Protein AF-A0A3B3YZ01-F1 (afdb_monomer)

Secondary structure (DSSP, 8-state):
-HHHHHHHHHHHHHHHHHHHHS-HHHHHHHHHHHHHHHHHHHGGGHHHHHHHTT--HHHHHHHHHHSTT-HHHHHHHHHHHHHHHT--HHHHHHHHHHTT-HHHHHHIIIIIHHHHHHHHHHHHHHHHHHHHHTTS-TTSHHHHHHHHHHHHHHHHT-

Foldseek 3Di:
DVVVVVVVVVVVVVVVVVVVLPDVVVVVVLVLVLQLVLLVLCQPVQVVLCVLLVHDPVVLVVLCVVPVPDSSSSSSVSLVVSCVPPVDVVSSLVSCVVSVVVVSNCCCVPVVVVCVVVVVVVSVVVSVVVVVVVPDDPDCCPVVVVVVVVVVVVVVVD

pLDDT: mean 72.9, std 22.66, range [33.66, 98.5]

Nearest PDB structures (foldseek):
  4o6x-assembly3_A  TM=9.766E-01  e=6.381E-07  Homo sapiens
  4o6x-assembly3_B-2  TM=9.615E-01  e=6.032E-07  Homo sapiens
  2yvi-assembly1_A  TM=9.252E-01  e=2.616E-05  Homo sapiens
  3ezq-assembly1_B  TM=8.843E-01  e=9.587E-04  Homo sapiens
  1ich-assembly1_A  TM=6.777E-01  e=1.276E-02  Homo sapiens

Radius of gyration: 23.28 Å; Cα contacts (8 Å, |Δi|>4): 64; chains: 1; bounding box: 39×57×54 Å

Organism: NCBI:txid48701

Mean predicted aligned error: 14.99 Å

Solvent-accessible surface area (backbone atoms only — not comparable to full-atom values): 8917 Å² total; per-residue (Å²): 118,67,71,61,53,53,52,48,51,52,51,53,52,50,53,54,50,57,63,64,68,56,56,67,65,61,54,51,53,53,50,52,53,54,45,49,58,49,11,66,70,41,26,89,51,36,65,59,49,38,49,68,68,70,50,50,71,68,58,55,51,46,45,43,68,77,30,75,88,35,52,40,56,31,21,34,53,51,51,56,57,41,49,78,74,71,56,48,67,71,56,54,43,56,41,34,52,73,74,66,39,52,73,56,44,49,45,46,65,58,56,54,51,48,49,50,56,53,47,56,52,49,48,55,52,49,53,54,49,52,65,66,60,72,79,75,72,97,75,67,56,72,67,52,46,54,52,50,51,53,53,51,54,59,64,72,76,109

InterPro domains:
  IPR000488 Death domain [PF00531] (32-110)
  IPR000488 Death domain [PS50017] (31-112)
  IPR000488 Death domain [SM00005] (21-112)
  IPR011029 Death-like domain superfamily [G3DSA:1.10.533.10] (20-122)
  IPR011029 Death-like domain superfamily [SSF47986] 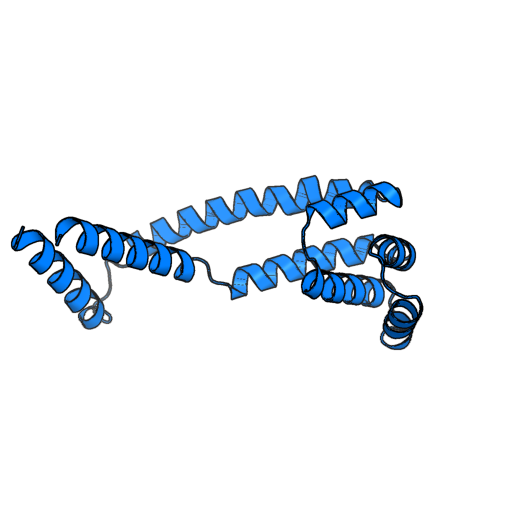(31-138)
  IPR051165 Multifunctional Ankyrin Repeat Domain-Containing Protein [PTHR24123] (21-141)

Structure (mmCIF, N/CA/C/O backbone):
data_AF-A0A3B3YZ01-F1
#
_entry.id   AF-A0A3B3YZ01-F1
#
loop_
_atom_site.group_PDB
_atom_site.id
_atom_site.type_symbol
_atom_site.label_atom_id
_atom_site.label_alt_id
_atom_site.label_comp_id
_atom_site.label_asym_id
_atom_site.label_entity_id
_atom_site.label_seq_id
_atom_site.pdbx_PDB_ins_code
_atom_site.Cartn_x
_atom_site.Cartn_y
_atom_site.Cartn_z
_atom_site.occupancy
_atom_site.B_iso_or_equiv
_atom_site.auth_seq_id
_atom_site.auth_comp_id
_atom_site.auth_asym_id
_atom_site.auth_atom_id
_atom_site.pdbx_PDB_model_num
ATOM 1 N N . MET A 1 1 ? 21.483 46.353 -11.596 1.00 53.09 1 MET A N 1
ATOM 2 C CA . MET A 1 1 ? 20.141 46.020 -11.062 1.00 53.09 1 MET A CA 1
ATOM 3 C C . MET A 1 1 ? 19.250 45.364 -12.120 1.00 53.09 1 MET A C 1
ATOM 5 O O . MET A 1 1 ? 18.687 44.322 -11.834 1.00 53.09 1 MET A O 1
ATOM 9 N N . PHE A 1 2 ? 19.203 45.878 -13.356 1.00 45.94 2 PHE A N 1
ATOM 10 C CA . PHE A 1 2 ? 18.353 45.354 -14.441 1.00 45.94 2 PHE A CA 1
ATOM 11 C C . PHE A 1 2 ? 18.693 43.939 -14.955 1.00 45.94 2 PHE A C 1
ATOM 13 O O . PHE A 1 2 ? 17.784 43.161 -15.214 1.00 45.94 2 PHE A O 1
ATOM 20 N N . VAL A 1 3 ? 19.975 43.556 -15.019 1.00 49.09 3 VAL A N 1
ATOM 21 C CA . VAL A 1 3 ? 20.395 42.222 -15.512 1.00 49.09 3 VAL A CA 1
ATOM 22 C C . VAL A 1 3 ? 19.901 41.080 -14.609 1.00 49.09 3 VAL A C 1
ATOM 24 O O . VAL A 1 3 ? 19.536 40.019 -15.097 1.00 49.09 3 VAL A O 1
ATOM 27 N N . ASN A 1 4 ? 19.815 41.315 -13.295 1.00 47.88 4 ASN A N 1
ATOM 28 C CA . ASN A 1 4 ? 19.277 40.332 -12.348 1.00 47.88 4 ASN A CA 1
ATOM 29 C C . ASN A 1 4 ? 17.760 40.150 -12.510 1.00 47.88 4 ASN A C 1
ATOM 31 O O . ASN A 1 4 ? 17.267 39.037 -12.403 1.00 47.88 4 ASN A O 1
ATOM 35 N N . VAL A 1 5 ? 17.020 41.219 -12.818 1.00 51.38 5 VAL A N 1
ATOM 36 C CA . VAL A 1 5 ? 15.560 41.155 -13.002 1.00 51.38 5 VAL A CA 1
ATOM 37 C C . VAL A 1 5 ? 15.199 40.417 -14.292 1.00 51.38 5 VAL A C 1
ATOM 39 O O . VAL A 1 5 ? 14.284 39.606 -14.284 1.00 51.38 5 VAL A O 1
ATOM 42 N N . ILE A 1 6 ? 15.951 40.624 -15.378 1.00 53.09 6 ILE A N 1
ATOM 43 C CA . ILE A 1 6 ? 15.741 39.899 -16.642 1.00 53.09 6 ILE A CA 1
ATOM 44 C C . ILE A 1 6 ? 16.049 38.406 -16.476 1.00 53.09 6 ILE A C 1
ATOM 46 O O . ILE A 1 6 ? 15.284 37.573 -16.956 1.00 53.09 6 ILE A O 1
ATOM 50 N N . TYR A 1 7 ? 17.120 38.056 -15.757 1.00 54.97 7 TYR A N 1
ATOM 51 C CA . TYR A 1 7 ? 17.463 36.655 -15.490 1.00 54.97 7 TYR A CA 1
ATOM 52 C C . TYR A 1 7 ? 16.410 35.966 -14.611 1.00 54.97 7 TYR A C 1
ATOM 54 O O . TYR A 1 7 ? 16.028 34.835 -14.877 1.00 54.97 7 TYR A O 1
ATOM 62 N N . LEU A 1 8 ? 15.875 36.670 -13.609 1.00 53.06 8 LEU A N 1
ATOM 63 C CA . LEU A 1 8 ? 14.797 36.150 -12.766 1.00 53.06 8 LEU A CA 1
ATOM 64 C C . LEU A 1 8 ? 13.496 35.970 -13.554 1.00 53.06 8 LEU A C 1
ATOM 66 O O . LEU A 1 8 ? 12.891 34.913 -13.473 1.00 53.06 8 LEU A O 1
ATOM 70 N N . VAL A 1 9 ? 13.096 36.950 -14.369 1.00 54.25 9 VAL A N 1
ATOM 71 C CA . VAL A 1 9 ? 11.868 36.866 -15.179 1.00 54.25 9 VAL A CA 1
ATOM 72 C C . VAL A 1 9 ? 11.968 35.770 -16.244 1.00 54.25 9 VAL A C 1
ATOM 74 O O . VAL A 1 9 ? 11.011 35.028 -16.439 1.00 54.25 9 VAL A O 1
ATOM 77 N N . THR A 1 10 ? 13.117 35.619 -16.906 1.00 56.31 10 THR A N 1
ATOM 78 C CA . THR A 1 10 ? 13.331 34.537 -17.886 1.00 56.31 10 THR A CA 1
ATOM 79 C C . THR A 1 10 ? 13.350 33.158 -17.228 1.00 56.31 10 THR A C 1
ATOM 81 O O . THR A 1 10 ? 12.736 32.239 -17.762 1.00 56.31 10 THR A O 1
ATOM 84 N N . LEU A 1 11 ? 13.958 33.023 -16.044 1.00 54.31 11 LEU A N 1
ATOM 85 C CA . LEU A 1 11 ? 13.939 31.782 -15.267 1.00 54.31 11 LEU A CA 1
ATOM 86 C C . LEU A 1 11 ? 12.515 31.425 -14.805 1.00 54.31 11 LEU A C 1
ATOM 88 O O . LEU A 1 11 ? 12.087 30.293 -14.984 1.00 54.31 11 LEU A O 1
ATOM 92 N N . THR A 1 12 ? 11.742 32.394 -14.301 1.00 49.50 12 THR A N 1
ATOM 93 C CA . THR A 1 12 ? 10.349 32.177 -13.868 1.00 49.50 12 THR A CA 1
ATOM 94 C C . THR A 1 12 ? 9.424 31.814 -15.030 1.00 49.50 12 THR A C 1
ATOM 96 O O . THR A 1 12 ? 8.553 30.965 -14.875 1.00 49.50 12 THR A O 1
ATOM 99 N N . VAL A 1 13 ? 9.605 32.422 -16.207 1.00 54.38 13 VAL A N 1
ATOM 100 C CA . VAL A 1 13 ? 8.812 32.078 -17.398 1.00 54.38 13 VAL A CA 1
ATOM 101 C C . VAL A 1 13 ? 9.201 30.703 -17.939 1.00 54.38 13 VAL A C 1
ATOM 103 O O . VAL A 1 13 ? 8.314 29.960 -18.340 1.00 54.38 13 VAL A O 1
ATOM 106 N N . HIS A 1 14 ? 10.484 30.333 -17.911 1.00 53.16 14 HIS A N 1
ATOM 107 C CA . HIS A 1 14 ? 10.934 28.998 -18.310 1.00 53.16 14 HIS A CA 1
ATOM 108 C C . HIS A 1 14 ? 10.392 27.912 -17.370 1.00 53.16 14 HIS A C 1
ATOM 110 O O . HIS A 1 14 ? 9.839 26.930 -17.848 1.00 53.16 14 HIS A O 1
ATOM 116 N N . GLU A 1 15 ? 10.447 28.120 -16.052 1.00 47.75 15 GLU A N 1
ATOM 117 C CA . GLU A 1 15 ? 9.864 27.185 -15.078 1.00 47.75 15 GLU A CA 1
ATOM 118 C C . GLU A 1 15 ? 8.334 27.090 -15.196 1.00 47.75 15 GLU A C 1
ATOM 120 O O . GLU A 1 15 ? 7.784 25.993 -15.146 1.00 47.75 15 GLU A O 1
ATOM 125 N N . CYS A 1 16 ? 7.635 28.208 -15.438 1.00 49.75 16 CYS A N 1
ATOM 126 C CA . CYS A 1 16 ? 6.196 28.189 -15.732 1.00 49.75 16 CYS A CA 1
ATOM 127 C C . CYS A 1 16 ? 5.868 27.439 -17.032 1.00 49.75 16 CYS A C 1
ATOM 129 O O . CYS A 1 16 ? 4.840 26.772 -17.094 1.00 49.75 16 CYS A O 1
ATOM 131 N N . LEU A 1 17 ? 6.713 27.554 -18.064 1.00 50.25 17 LEU A N 1
ATOM 132 C CA . LEU A 1 17 ? 6.528 26.857 -19.340 1.00 50.25 17 LEU A CA 1
ATOM 133 C C . LEU A 1 17 ? 6.748 25.346 -19.180 1.00 50.25 17 LEU A C 1
ATOM 135 O O . LEU A 1 17 ? 5.984 24.561 -19.726 1.00 50.25 17 LEU A O 1
ATOM 139 N N . VAL A 1 18 ? 7.749 24.950 -18.389 1.00 50.62 18 VAL A N 1
ATOM 140 C CA . VAL A 1 18 ? 8.040 23.545 -18.060 1.00 50.62 18 VAL A CA 1
ATOM 141 C C . VAL A 1 18 ? 6.923 22.928 -17.208 1.00 50.62 18 VAL A C 1
ATOM 143 O O . VAL A 1 18 ? 6.536 21.793 -17.460 1.00 50.62 18 VAL A O 1
ATOM 146 N N . MET A 1 19 ? 6.336 23.672 -16.261 1.00 43.78 19 MET A N 1
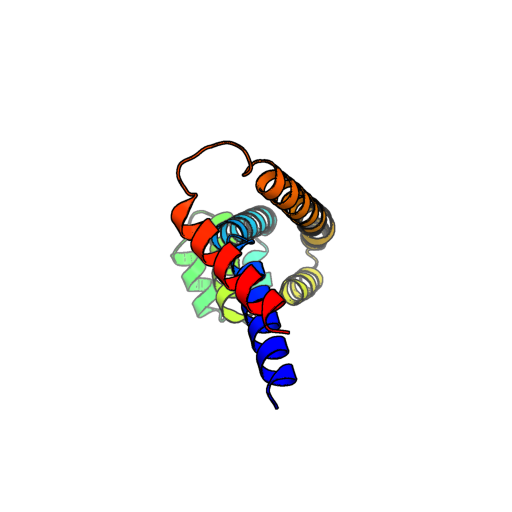ATOM 147 C CA . MET A 1 19 ? 5.190 23.187 -15.473 1.00 43.78 19 MET A CA 1
ATOM 148 C C . MET A 1 19 ? 3.900 22.997 -16.282 1.00 43.78 19 MET A C 1
ATOM 150 O O . MET A 1 19 ? 3.044 22.231 -15.858 1.00 43.78 19 MET A O 1
ATOM 154 N N . PHE A 1 20 ? 3.726 23.707 -17.400 1.00 45.25 20 PHE A N 1
ATOM 155 C CA . PHE A 1 20 ? 2.520 23.603 -18.234 1.00 45.25 20 PHE A CA 1
ATOM 156 C C . PHE A 1 20 ? 2.666 22.591 -19.383 1.00 45.25 20 PHE A C 1
ATOM 158 O O . PHE A 1 20 ? 1.674 22.277 -20.033 1.00 45.25 20 PHE A O 1
ATOM 165 N N . ALA A 1 21 ? 3.889 22.124 -19.658 1.00 49.97 21 ALA A N 1
ATOM 166 C CA . ALA A 1 21 ? 4.184 21.177 -20.733 1.00 49.97 21 ALA A CA 1
ATOM 167 C C . ALA A 1 21 ? 3.864 19.722 -20.340 1.00 49.97 21 ALA A C 1
ATOM 169 O O . ALA A 1 21 ? 3.377 18.960 -21.167 1.00 49.97 21 ALA A O 1
ATOM 170 N N . VAL A 1 22 ? 4.020 19.361 -19.062 1.00 46.44 22 VAL A N 1
ATOM 171 C CA . VAL A 1 22 ? 3.515 18.090 -18.520 1.00 46.44 22 VAL A CA 1
ATOM 172 C C . VAL A 1 22 ? 2.060 18.289 -18.114 1.00 46.44 22 VAL A C 1
ATOM 174 O O . VAL A 1 22 ? 1.799 19.003 -17.149 1.00 46.44 22 VAL A O 1
ATOM 177 N N . ASP A 1 23 ? 1.114 17.679 -18.833 1.00 54.50 23 ASP A N 1
A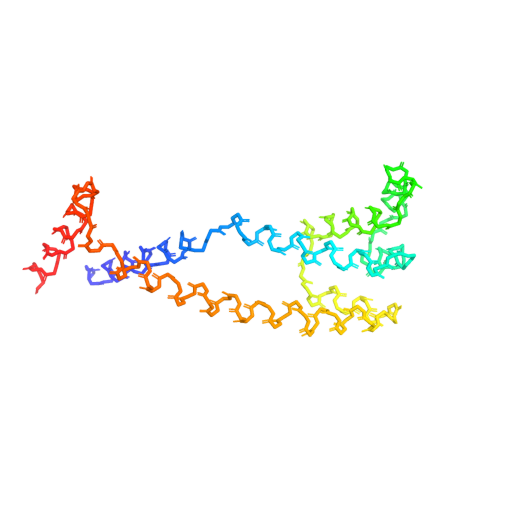TOM 178 C CA . ASP A 1 23 ? -0.299 17.737 -18.451 1.00 54.50 23 ASP A CA 1
ATOM 179 C C . ASP A 1 23 ? -0.484 17.030 -17.087 1.00 54.50 23 ASP A C 1
ATOM 181 O O . ASP A 1 23 ? -0.290 15.812 -16.983 1.00 54.50 23 ASP A O 1
ATOM 185 N N . PRO A 1 24 ? -0.829 17.757 -16.006 1.00 57.09 24 PRO A N 1
ATOM 186 C CA . PRO A 1 24 ? -1.002 17.163 -14.683 1.00 57.09 24 PRO A CA 1
ATOM 187 C C . PRO A 1 24 ? -2.156 16.150 -14.640 1.00 57.09 24 PRO A C 1
ATOM 189 O O . PRO A 1 24 ? -2.204 15.316 -13.733 1.00 57.09 24 PRO A O 1
ATOM 192 N N . GLN A 1 25 ? -3.076 16.198 -15.609 1.00 56.88 25 GLN A N 1
ATOM 193 C CA . GLN A 1 25 ? -4.153 15.228 -15.738 1.00 56.88 25 GLN A CA 1
ATOM 194 C C . GLN A 1 25 ? -3.621 13.858 -16.183 1.00 56.88 25 GLN A C 1
ATOM 196 O O . GLN A 1 25 ? -3.984 12.844 -15.585 1.00 56.88 25 GLN A O 1
ATOM 201 N N . ASP A 1 26 ? -2.673 13.826 -17.121 1.00 67.81 26 ASP A N 1
ATOM 202 C CA . ASP A 1 26 ? -2.042 12.581 -17.570 1.00 67.81 26 ASP A CA 1
ATOM 203 C C . ASP A 1 26 ? -1.212 11.928 -16.451 1.00 67.81 26 ASP A C 1
ATOM 205 O O . ASP A 1 26 ? -1.159 10.703 -16.327 1.00 67.81 26 ASP A O 1
ATOM 209 N N . GLU A 1 27 ? -0.562 12.720 -15.592 1.00 68.31 27 GLU A N 1
ATOM 210 C CA . GLU A 1 27 ? 0.185 12.183 -14.449 1.00 68.31 27 GLU A CA 1
ATOM 211 C C . GLU A 1 27 ? -0.735 11.575 -13.379 1.00 68.31 27 GLU A C 1
ATOM 213 O O . GLU A 1 27 ? -0.427 10.515 -12.823 1.00 68.31 27 GLU A O 1
ATOM 218 N N . ALA A 1 28 ? -1.876 12.212 -13.106 1.00 70.19 28 ALA A N 1
ATOM 219 C CA . ALA A 1 28 ? -2.871 11.690 -12.176 1.00 70.19 28 ALA A CA 1
ATOM 220 C C . ALA A 1 28 ? -3.472 10.366 -12.674 1.00 70.19 28 ALA A C 1
ATOM 222 O O . ALA A 1 28 ? -3.516 9.400 -11.911 1.00 70.19 28 ALA A O 1
ATOM 223 N N . GLU A 1 29 ? -3.843 10.289 -13.955 1.00 73.62 29 GLU A N 1
ATOM 224 C CA . GLU A 1 29 ? -4.390 9.073 -14.570 1.00 73.62 29 GLU A CA 1
ATOM 225 C C . GLU A 1 29 ? -3.375 7.919 -14.558 1.00 73.62 29 GLU A C 1
ATOM 227 O O . GLU A 1 29 ? -3.710 6.794 -14.178 1.00 73.62 29 GLU A O 1
ATOM 232 N N . ARG A 1 30 ? -2.101 8.185 -14.883 1.00 76.12 30 ARG A N 1
ATOM 233 C CA . ARG A 1 30 ? -1.032 7.177 -14.774 1.00 76.12 30 ARG A CA 1
ATOM 234 C C . ARG A 1 30 ? -0.846 6.685 -13.342 1.00 76.12 30 ARG A C 1
ATOM 236 O O . ARG A 1 30 ? -0.689 5.485 -13.112 1.00 76.12 30 ARG A O 1
ATOM 243 N N . ASN A 1 31 ? -0.854 7.592 -12.368 1.00 80.44 31 ASN A N 1
ATOM 244 C CA . ASN A 1 31 ? -0.722 7.222 -10.961 1.00 80.44 31 ASN A CA 1
ATOM 245 C C . ASN A 1 31 ? -1.917 6.379 -10.488 1.00 80.44 31 ASN A C 1
ATOM 247 O O . ASN A 1 31 ? -1.715 5.374 -9.807 1.00 80.44 31 ASN A O 1
ATOM 251 N N . GLU A 1 32 ? -3.142 6.719 -10.887 1.00 85.31 32 GLU A N 1
ATOM 252 C CA . GLU A 1 32 ? -4.343 5.939 -10.571 1.00 85.31 32 GLU A CA 1
ATOM 253 C C . GLU A 1 32 ? -4.277 4.522 -11.163 1.00 85.31 32 GLU A C 1
ATOM 255 O O . GLU A 1 32 ? -4.524 3.538 -10.459 1.00 85.31 32 GLU A O 1
ATOM 260 N N . GLN A 1 33 ? -3.834 4.392 -12.418 1.00 84.81 33 GLN A N 1
ATOM 261 C CA . GLN A 1 33 ? -3.603 3.091 -13.055 1.00 84.81 33 GLN A CA 1
ATOM 262 C C . GLN A 1 33 ? -2.561 2.259 -12.294 1.00 84.81 33 GLN A C 1
ATOM 264 O O . GLN A 1 33 ? -2.765 1.067 -12.053 1.00 84.81 33 GLN A O 1
ATOM 269 N N . GLN A 1 34 ? -1.458 2.876 -11.860 1.00 88.88 34 GLN A N 1
ATOM 270 C CA . GLN A 1 34 ? -0.435 2.203 -11.055 1.00 88.88 34 GLN A CA 1
ATOM 271 C C . GLN A 1 34 ? -1.008 1.680 -9.727 1.00 88.88 34 GLN A C 1
ATOM 273 O O . GLN A 1 34 ? -0.724 0.542 -9.342 1.00 88.88 34 GLN A O 1
ATOM 278 N N . LEU A 1 35 ? -1.845 2.467 -9.044 1.00 90.62 35 LEU A N 1
ATOM 279 C CA . LEU A 1 35 ? -2.495 2.059 -7.794 1.00 90.62 35 LEU A CA 1
ATOM 280 C C . LEU A 1 35 ? -3.513 0.938 -8.011 1.00 90.62 35 LEU A C 1
ATOM 282 O O . LEU A 1 35 ? -3.591 0.038 -7.177 1.00 90.62 35 LEU A O 1
ATOM 286 N N . ALA A 1 36 ? -4.251 0.946 -9.123 1.00 91.56 36 ALA A N 1
ATOM 287 C CA . ALA A 1 36 ? -5.158 -0.141 -9.487 1.00 91.56 36 ALA A CA 1
ATOM 288 C C . ALA A 1 36 ? -4.404 -1.469 -9.643 1.00 91.56 36 ALA A C 1
ATOM 290 O O . ALA A 1 36 ? -4.768 -2.464 -9.021 1.00 91.56 36 ALA A O 1
ATOM 291 N N . ILE A 1 37 ? -3.275 -1.469 -10.360 1.00 93.50 37 ILE A N 1
ATOM 292 C CA . ILE A 1 37 ? -2.456 -2.679 -10.529 1.00 93.50 37 ILE A CA 1
ATOM 293 C C . ILE A 1 37 ? -1.933 -3.182 -9.171 1.00 93.50 37 ILE A C 1
ATOM 295 O O . ILE A 1 37 ? -1.928 -4.389 -8.918 1.00 93.50 37 ILE A O 1
ATOM 299 N N . ILE A 1 38 ? -1.500 -2.284 -8.278 1.00 95.00 38 ILE A N 1
ATOM 300 C CA . ILE A 1 38 ? -1.067 -2.665 -6.923 1.00 95.00 38 ILE A CA 1
ATOM 301 C C . ILE A 1 38 ? -2.246 -3.236 -6.120 1.00 95.00 38 ILE A C 1
ATOM 303 O O . ILE A 1 38 ? -2.077 -4.261 -5.460 1.00 95.00 38 ILE A O 1
ATOM 307 N N . ALA A 1 39 ? -3.427 -2.616 -6.188 1.00 96.44 39 ALA A N 1
ATOM 308 C CA . ALA A 1 39 ? -4.631 -3.059 -5.487 1.00 96.44 39 ALA A CA 1
ATOM 309 C C . ALA A 1 39 ? -5.041 -4.487 -5.879 1.00 96.44 39 ALA A C 1
ATOM 311 O O . ALA A 1 39 ? -5.345 -5.295 -4.998 1.00 96.44 39 ALA A O 1
ATOM 312 N N . ASP A 1 40 ? -4.958 -4.820 -7.170 1.00 96.31 40 ASP A N 1
ATOM 313 C CA . ASP A 1 40 ? -5.248 -6.159 -7.703 1.00 96.31 40 ASP A CA 1
ATOM 314 C C . ASP A 1 40 ? -4.358 -7.234 -7.079 1.00 96.31 40 ASP A C 1
ATOM 316 O O . ASP A 1 40 ? -4.807 -8.345 -6.793 1.00 96.31 40 ASP A O 1
ATOM 320 N N . HIS A 1 41 ? -3.087 -6.901 -6.844 1.00 96.81 41 HIS A N 1
ATOM 321 C CA . HIS A 1 41 ? -2.138 -7.824 -6.233 1.00 96.81 41 HIS A CA 1
ATOM 322 C C . HIS A 1 41 ? -2.250 -7.817 -4.706 1.00 96.81 41 HIS A C 1
ATOM 324 O O . HIS A 1 41 ? -1.980 -8.836 -4.070 1.00 96.81 41 HIS A O 1
ATOM 330 N N . LEU A 1 42 ? -2.646 -6.701 -4.089 1.00 97.62 42 LEU A N 1
ATOM 331 C CA . LEU A 1 42 ? -2.688 -6.556 -2.636 1.00 97.62 42 LEU A CA 1
ATOM 332 C C . LEU A 1 42 ? -3.694 -7.514 -1.994 1.00 97.62 42 LEU A C 1
ATOM 334 O O . LEU A 1 42 ? -3.310 -8.267 -1.093 1.00 97.62 42 LEU A O 1
ATOM 338 N N . GLY A 1 43 ? -4.933 -7.542 -2.491 1.00 95.69 43 GLY A N 1
ATOM 339 C CA . GLY A 1 43 ? -5.956 -8.497 -2.064 1.00 95.69 43 GLY A CA 1
ATOM 340 C C . GLY A 1 43 ? -6.067 -8.604 -0.538 1.00 95.69 43 GLY A C 1
ATOM 341 O O . GLY A 1 43 ? -6.086 -7.604 0.167 1.00 95.69 43 GLY A O 1
ATOM 342 N N . PHE A 1 44 ? -6.096 -9.823 0.005 1.00 96.25 44 PHE A N 1
ATOM 343 C CA . PHE A 1 44 ? -6.272 -10.085 1.444 1.00 96.25 44 PHE A CA 1
ATOM 344 C C . PHE A 1 44 ? -5.240 -9.403 2.367 1.00 96.25 44 PHE A C 1
ATOM 346 O O . PHE A 1 44 ? -5.540 -9.175 3.539 1.00 96.25 44 PHE A O 1
ATOM 353 N N . SER A 1 45 ? -4.061 -9.026 1.860 1.00 98.25 45 SER A N 1
ATOM 354 C CA . SER A 1 45 ? -3.037 -8.320 2.644 1.00 98.25 45 SER A CA 1
ATOM 355 C C . SER A 1 45 ? -3.372 -6.850 2.921 1.00 98.25 45 SER A C 1
ATOM 357 O O . SER A 1 45 ? -2.642 -6.203 3.670 1.00 98.25 45 SER A O 1
ATOM 359 N N . TRP A 1 46 ? -4.454 -6.299 2.358 1.00 98.50 46 TRP A N 1
ATOM 360 C CA . TRP A 1 46 ? -4.772 -4.873 2.492 1.00 98.50 46 TRP A CA 1
ATOM 361 C C . TRP A 1 46 ? -4.931 -4.418 3.947 1.00 98.50 46 TRP A C 1
ATOM 363 O O . TRP A 1 46 ? -4.474 -3.336 4.300 1.00 98.50 46 TRP A O 1
ATOM 373 N N . THR A 1 47 ? -5.513 -5.244 4.823 1.00 98.38 47 THR A N 1
ATOM 374 C CA . THR A 1 47 ? -5.673 -4.874 6.243 1.00 98.38 47 THR A CA 1
ATOM 375 C C . THR A 1 47 ? -4.350 -4.859 7.004 1.00 98.38 47 THR A C 1
ATOM 377 O O . THR A 1 47 ? -4.164 -4.030 7.890 1.00 98.38 47 THR A O 1
ATOM 380 N N . GLU A 1 48 ? -3.421 -5.756 6.668 1.00 98.50 48 GLU A N 1
ATOM 381 C CA . GLU A 1 48 ? -2.078 -5.766 7.254 1.00 98.50 48 GLU A CA 1
ATOM 382 C C . GLU A 1 48 ? -1.282 -4.551 6.786 1.00 98.50 48 GLU A C 1
ATOM 384 O O . GLU A 1 48 ? -0.666 -3.874 7.608 1.00 98.50 48 GLU A O 1
ATOM 389 N N . LEU A 1 49 ? -1.376 -4.212 5.495 1.00 98.38 49 LEU A N 1
ATOM 390 C CA . LEU A 1 49 ? -0.770 -2.995 4.968 1.00 98.38 49 LEU A CA 1
ATOM 391 C C . LEU A 1 49 ? -1.354 -1.742 5.632 1.00 98.38 49 LEU A C 1
ATOM 393 O O . LEU A 1 49 ? -0.596 -0.861 6.018 1.00 98.38 49 LEU A O 1
ATOM 397 N N . ALA A 1 50 ? -2.677 -1.668 5.802 1.00 97.94 50 ALA A N 1
ATOM 398 C CA . ALA A 1 50 ? -3.338 -0.531 6.438 1.00 97.94 50 ALA A CA 1
ATOM 399 C C . ALA A 1 50 ? -2.819 -0.286 7.862 1.00 97.94 50 ALA A C 1
ATOM 401 O O . ALA A 1 50 ? -2.524 0.852 8.218 1.00 97.94 50 ALA A O 1
ATOM 402 N N . ARG A 1 51 ? -2.646 -1.351 8.657 1.00 98.12 51 ARG A N 1
ATOM 403 C CA . ARG A 1 51 ? -2.068 -1.251 10.007 1.00 98.12 51 ARG A CA 1
ATOM 404 C C . ARG A 1 51 ? -0.615 -0.799 9.982 1.00 98.12 51 ARG A C 1
ATOM 406 O O . ARG A 1 51 ? -0.221 0.009 10.810 1.00 98.12 51 ARG A O 1
ATOM 413 N N . GLU A 1 52 ? 0.175 -1.297 9.034 1.00 97.38 52 GLU A N 1
ATOM 414 C CA . GLU A 1 52 ? 1.577 -0.897 8.877 1.00 97.38 52 GLU A CA 1
ATOM 415 C C . GLU A 1 52 ? 1.730 0.551 8.358 1.00 97.38 52 GLU A C 1
ATOM 417 O O . GLU A 1 52 ? 2.780 1.172 8.542 1.00 97.38 52 GLU A O 1
ATOM 422 N N . LEU A 1 53 ? 0.678 1.090 7.732 1.00 96.00 53 LEU A N 1
ATOM 423 C CA . LEU A 1 53 ? 0.498 2.500 7.365 1.00 96.00 53 LEU A CA 1
ATOM 424 C C . LEU A 1 53 ? -0.203 3.323 8.462 1.00 96.00 53 LEU A C 1
ATOM 426 O O . LEU A 1 53 ? -0.641 4.439 8.197 1.00 96.00 53 LEU A O 1
ATOM 430 N N . ASP A 1 54 ? -0.333 2.775 9.672 1.00 95.88 54 ASP A N 1
ATOM 431 C CA . ASP A 1 54 ? -0.885 3.450 10.850 1.00 95.88 54 ASP A CA 1
ATOM 432 C C . ASP A 1 54 ? -2.366 3.892 10.710 1.00 95.88 54 ASP A C 1
ATOM 434 O O . ASP A 1 54 ? -2.840 4.780 11.423 1.00 95.88 54 ASP A O 1
ATOM 438 N N . PHE A 1 55 ? -3.149 3.244 9.834 1.00 96.44 55 PHE A N 1
ATOM 439 C CA . PHE A 1 55 ? -4.603 3.440 9.783 1.00 96.44 55 PHE A CA 1
ATOM 440 C C . PHE A 1 55 ? -5.279 2.844 11.025 1.00 96.44 55 PHE A C 1
ATOM 442 O O . PHE A 1 55 ? -4.997 1.714 11.431 1.00 96.44 55 PHE A O 1
ATOM 449 N N . SER A 1 56 ? -6.240 3.574 11.600 1.00 97.94 56 SER A N 1
ATOM 450 C CA . SER A 1 56 ? -7.032 3.077 12.729 1.00 97.94 56 SER A CA 1
ATOM 451 C C . SER A 1 56 ? -7.957 1.925 12.320 1.00 97.94 56 SER A C 1
ATOM 453 O O . SER A 1 56 ? -8.451 1.867 11.190 1.00 97.94 56 SER A O 1
ATOM 455 N N . GLU A 1 57 ? -8.275 1.036 13.266 1.00 98.31 57 GLU A N 1
ATOM 456 C CA . GLU A 1 57 ? -9.249 -0.047 13.046 1.00 98.31 57 GLU A CA 1
ATOM 457 C C . GLU A 1 57 ? -10.630 0.489 12.639 1.00 98.31 57 GLU A C 1
ATOM 459 O O . GLU A 1 57 ? -11.328 -0.129 11.840 1.00 98.31 57 GLU A O 1
ATOM 464 N N . GLU A 1 58 ? -11.016 1.673 13.123 1.00 98.31 5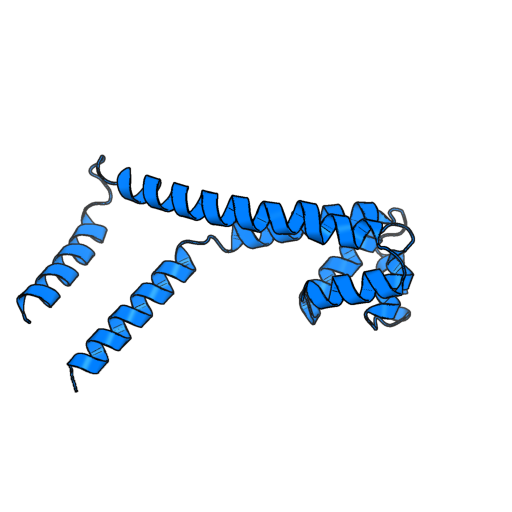8 GLU A N 1
ATOM 465 C CA . GLU A 1 58 ? -12.241 2.355 12.692 1.00 98.31 58 GLU A CA 1
ATOM 466 C C . GLU A 1 58 ? -12.214 2.668 11.192 1.00 98.31 58 GLU A C 1
ATOM 468 O O . GLU A 1 58 ? -13.177 2.373 10.483 1.00 98.31 58 GLU A O 1
ATOM 473 N N . LYS A 1 59 ? -11.095 3.199 10.679 1.00 97.56 59 LYS A N 1
ATOM 474 C CA . LYS A 1 59 ? -10.953 3.522 9.255 1.00 97.56 59 LYS A CA 1
ATOM 475 C C . LYS A 1 59 ? -10.876 2.263 8.392 1.00 97.56 59 LYS A C 1
ATOM 477 O O . LYS A 1 59 ? -11.487 2.220 7.326 1.00 97.56 59 LYS A O 1
ATOM 482 N N . ILE A 1 60 ? -10.200 1.221 8.874 1.00 98.31 60 ILE A N 1
ATOM 483 C CA . ILE A 1 60 ? -10.166 -0.101 8.231 1.00 98.31 60 ILE A CA 1
ATOM 484 C C . ILE A 1 60 ? -11.586 -0.687 8.143 1.00 98.31 60 ILE A C 1
ATOM 486 O O . ILE A 1 60 ? -11.997 -1.182 7.093 1.00 98.31 60 ILE A O 1
ATOM 490 N N . ASN A 1 61 ? -12.368 -0.615 9.221 1.00 98.38 61 ASN A N 1
ATOM 491 C CA . ASN A 1 61 ? -13.746 -1.108 9.233 1.00 98.38 61 ASN A CA 1
ATOM 492 C C . ASN A 1 61 ? -14.671 -0.285 8.323 1.00 98.38 61 ASN A C 1
ATOM 494 O O . ASN A 1 61 ? -15.553 -0.866 7.686 1.00 98.38 61 ASN A O 1
ATOM 498 N N . LEU A 1 62 ? -14.453 1.031 8.216 1.00 98.19 62 LEU A N 1
ATOM 499 C CA . LEU A 1 62 ? -15.182 1.888 7.280 1.00 98.19 62 LEU A CA 1
ATOM 500 C C . LEU A 1 62 ? -14.966 1.430 5.832 1.00 98.19 62 LEU A C 1
ATOM 502 O O . LEU A 1 62 ? -15.939 1.104 5.161 1.00 98.19 62 LEU A O 1
ATOM 506 N N . ILE A 1 63 ? -13.707 1.289 5.397 1.00 98.06 63 ILE A N 1
ATOM 507 C CA . ILE A 1 63 ? -13.361 0.831 4.036 1.00 98.06 63 ILE A CA 1
ATOM 508 C C . ILE A 1 63 ? -14.026 -0.514 3.719 1.00 98.06 63 ILE A C 1
ATOM 510 O O . ILE A 1 63 ? -14.581 -0.703 2.636 1.00 98.06 63 ILE A O 1
ATOM 514 N N . ARG A 1 64 ? -14.003 -1.449 4.678 1.00 98.31 64 ARG A N 1
ATOM 515 C CA . ARG A 1 64 ? -14.622 -2.774 4.532 1.00 98.31 64 ARG A CA 1
ATOM 516 C C . ARG A 1 64 ? -16.136 -2.693 4.359 1.00 98.31 64 ARG A C 1
ATOM 518 O O . ARG A 1 64 ? -16.700 -3.442 3.570 1.00 98.31 64 ARG A O 1
ATOM 525 N N . THR A 1 65 ? -16.784 -1.814 5.117 1.00 98.06 65 THR A N 1
ATOM 526 C CA . THR A 1 65 ? -18.243 -1.657 5.096 1.00 98.06 65 THR A CA 1
ATOM 527 C C . THR A 1 65 ? -18.708 -0.941 3.831 1.00 98.06 65 THR A C 1
ATOM 529 O O . THR A 1 65 ? -19.752 -1.291 3.290 1.00 98.06 65 THR A O 1
ATOM 532 N N . GLU A 1 66 ? -17.923 0.018 3.335 1.00 97.56 66 GLU A N 1
ATOM 533 C CA . GLU A 1 66 ? -18.185 0.723 2.075 1.00 97.56 66 GLU A CA 1
ATOM 534 C C . GLU A 1 66 ? -17.975 -0.178 0.848 1.00 97.56 66 GLU A C 1
ATOM 536 O O . GLU A 1 66 ? -18.674 -0.024 -0.150 1.00 97.56 66 GLU A O 1
ATOM 541 N N . ASN A 1 67 ? -17.076 -1.165 0.938 1.00 96.12 67 ASN A N 1
ATOM 542 C CA . ASN A 1 67 ? -16.706 -2.044 -0.175 1.00 96.12 67 ASN A CA 1
ATOM 543 C C . ASN A 1 67 ? -16.858 -3.538 0.187 1.00 96.12 67 ASN A C 1
ATOM 545 O O . ASN A 1 67 ? -15.883 -4.289 0.143 1.00 96.12 67 ASN A O 1
ATOM 549 N N . PRO A 1 68 ? -18.052 -4.029 0.564 1.00 96.25 68 PRO A N 1
ATOM 550 C CA . PRO A 1 68 ? -18.204 -5.327 1.235 1.00 96.25 68 PRO A CA 1
ATOM 551 C C . PRO A 1 68 ? -17.905 -6.545 0.350 1.00 96.25 68 PRO A C 1
ATOM 553 O O . PRO A 1 68 ? -17.581 -7.612 0.869 1.00 96.25 68 PRO A O 1
ATOM 556 N N . ASN A 1 69 ? -18.005 -6.401 -0.973 1.00 95.75 69 ASN A N 1
ATOM 557 C CA . ASN A 1 69 ? -17.977 -7.526 -1.912 1.00 95.75 69 ASN A CA 1
ATOM 558 C C . ASN A 1 69 ? -16.653 -7.676 -2.674 1.00 95.75 69 ASN A C 1
ATOM 560 O O . ASN A 1 69 ? -16.500 -8.638 -3.423 1.00 95.75 69 ASN A O 1
ATOM 564 N N . SER A 1 70 ? -15.708 -6.746 -2.509 1.00 96.62 70 SER A N 1
ATOM 565 C CA . SER A 1 70 ? -14.494 -6.696 -3.326 1.00 96.62 70 SER A CA 1
ATOM 566 C C . SER A 1 70 ? -13.272 -6.349 -2.481 1.00 96.62 70 SER A C 1
ATOM 568 O O . SER A 1 70 ? -13.142 -5.245 -1.958 1.00 96.62 70 SER A O 1
ATOM 570 N N . LEU A 1 71 ? -12.346 -7.304 -2.358 1.00 97.62 71 LEU A N 1
ATOM 571 C CA . LEU A 1 71 ? -11.036 -7.058 -1.743 1.00 97.62 71 LEU A CA 1
ATOM 572 C C . LEU A 1 71 ? -10.183 -6.115 -2.597 1.00 97.62 71 LEU A C 1
ATOM 574 O O . LEU A 1 71 ? -9.349 -5.396 -2.052 1.00 97.62 71 LEU A O 1
ATOM 578 N N . GLN A 1 72 ? -10.395 -6.122 -3.913 1.00 96.88 72 GLN A N 1
ATOM 579 C CA . GLN A 1 72 ? -9.750 -5.206 -4.846 1.00 96.88 72 GLN A CA 1
ATOM 580 C C . GLN A 1 72 ? -10.195 -3.770 -4.555 1.00 96.88 72 GLN A C 1
ATOM 582 O O . GLN A 1 72 ? -9.347 -2.912 -4.333 1.00 96.8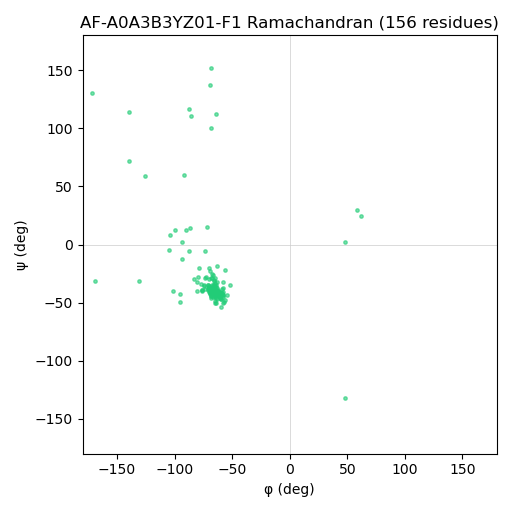8 72 GLN A O 1
ATOM 587 N N . ASP A 1 73 ? -11.501 -3.536 -4.414 1.00 96.69 73 ASP A N 1
ATOM 588 C CA . ASP A 1 73 ? -12.045 -2.202 -4.125 1.00 96.69 73 ASP A CA 1
ATOM 589 C C . ASP A 1 73 ? -11.623 -1.734 -2.724 1.00 96.69 73 ASP A C 1
ATOM 591 O O . ASP A 1 73 ? -11.247 -0.579 -2.546 1.00 96.69 73 ASP A O 1
ATOM 595 N N . GLN A 1 74 ? -11.584 -2.638 -1.733 1.00 98.44 74 GLN A N 1
ATOM 596 C CA . GLN A 1 74 ? -11.032 -2.339 -0.401 1.00 98.44 74 GLN A CA 1
ATOM 597 C C . GLN A 1 74 ? -9.549 -1.937 -0.471 1.00 98.44 74 GLN A C 1
ATOM 599 O O . GLN A 1 74 ? -9.136 -0.959 0.155 1.00 98.44 74 GLN A O 1
ATOM 604 N N . SER A 1 75 ? -8.750 -2.676 -1.247 1.00 98.38 75 SER A N 1
ATOM 605 C CA . SER A 1 75 ? -7.324 -2.399 -1.454 1.00 98.38 75 SER A CA 1
ATOM 606 C C . SER A 1 75 ? -7.112 -1.061 -2.158 1.00 98.38 75 SER A C 1
ATOM 608 O O . SER A 1 75 ? -6.258 -0.276 -1.754 1.00 98.38 75 SER A O 1
ATOM 610 N N . HIS A 1 76 ? -7.913 -0.777 -3.183 1.00 96.38 76 HIS A N 1
ATOM 611 C CA . HIS A 1 76 ? -7.836 0.454 -3.955 1.00 96.38 76 HIS A CA 1
ATOM 612 C C . HIS A 1 76 ? -8.260 1.669 -3.118 1.00 96.38 76 HIS A C 1
ATOM 614 O O . HIS A 1 76 ? -7.550 2.672 -3.078 1.00 96.38 76 HIS A O 1
ATOM 620 N N . ALA A 1 77 ? -9.353 1.559 -2.356 1.00 96.19 77 ALA A N 1
ATOM 621 C CA . ALA A 1 77 ? -9.803 2.603 -1.439 1.00 96.19 77 ALA A CA 1
ATOM 622 C C . ALA A 1 77 ? -8.749 2.928 -0.366 1.00 96.19 77 ALA A C 1
ATOM 624 O O . ALA A 1 77 ? -8.506 4.102 -0.082 1.00 96.19 77 ALA A O 1
ATOM 625 N N . LEU A 1 78 ? -8.080 1.913 0.198 1.00 97.56 78 LEU A N 1
ATOM 626 C CA . LEU A 1 78 ? -6.949 2.117 1.108 1.00 97.56 78 LEU A CA 1
ATOM 627 C C . LEU A 1 78 ? -5.829 2.925 0.439 1.00 97.56 78 LEU A C 1
ATOM 629 O O . LEU A 1 78 ? -5.348 3.898 1.018 1.00 97.56 78 LEU A O 1
ATOM 633 N N . LEU A 1 79 ? -5.412 2.515 -0.760 1.00 95.38 79 LEU A N 1
ATOM 634 C CA . LEU A 1 79 ? -4.309 3.149 -1.479 1.00 95.38 79 LEU A CA 1
ATOM 635 C C . LEU A 1 79 ? -4.629 4.602 -1.855 1.00 95.38 79 LEU A C 1
ATOM 637 O O . LEU A 1 79 ? -3.774 5.460 -1.657 1.00 95.38 79 LEU A O 1
ATOM 641 N N . ASN A 1 80 ? -5.860 4.900 -2.283 1.00 91.44 80 ASN A N 1
ATOM 642 C CA . ASN A 1 80 ? -6.308 6.270 -2.564 1.00 91.44 80 ASN A CA 1
ATOM 643 C C . ASN A 1 80 ? -6.346 7.148 -1.308 1.00 91.44 80 ASN A C 1
ATOM 645 O O . ASN A 1 80 ? -5.977 8.318 -1.342 1.00 91.44 80 ASN A O 1
ATOM 649 N N . LEU A 1 81 ? -6.770 6.597 -0.169 1.00 92.19 81 LEU A N 1
ATOM 650 C CA . LEU A 1 81 ? -6.729 7.334 1.094 1.00 92.19 81 LEU A CA 1
ATOM 651 C C . LEU A 1 81 ? -5.290 7.611 1.541 1.00 92.19 81 LEU A C 1
ATOM 653 O O . LEU A 1 81 ? -5.015 8.683 2.075 1.00 92.19 81 LEU A O 1
ATOM 657 N N . TRP A 1 82 ? -4.377 6.663 1.322 1.00 94.00 82 TRP A N 1
ATOM 658 C CA . TRP A 1 82 ? -2.964 6.813 1.662 1.00 94.00 82 TRP A CA 1
ATOM 659 C C . TRP A 1 82 ? -2.231 7.821 0.761 1.00 94.00 82 TRP A C 1
ATOM 661 O O . TRP A 1 82 ? -1.375 8.568 1.247 1.00 94.00 82 TRP A O 1
ATOM 671 N N . THR A 1 83 ? -2.558 7.887 -0.535 1.00 86.31 83 THR A N 1
ATOM 672 C CA . THR A 1 83 ? -1.922 8.852 -1.447 1.00 86.31 83 THR A CA 1
ATOM 673 C C . THR A 1 83 ? -2.244 10.299 -1.107 1.0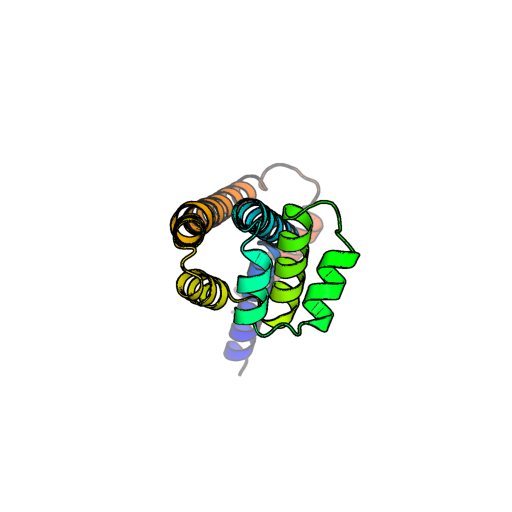0 86.31 83 THR A C 1
ATOM 675 O O . THR A 1 83 ? -1.389 11.162 -1.287 1.00 86.31 83 THR A O 1
ATOM 678 N N . VAL A 1 84 ? -3.423 10.557 -0.540 1.00 78.88 84 VAL A N 1
ATOM 679 C CA . VAL A 1 84 ? -3.824 11.891 -0.073 1.00 78.88 84 VAL A CA 1
ATOM 680 C C . VAL A 1 84 ? -3.081 12.315 1.203 1.00 78.88 84 VAL A C 1
ATOM 682 O O . VAL A 1 84 ? -2.901 13.512 1.422 1.00 78.88 84 VAL A O 1
ATOM 685 N N . THR A 1 85 ? -2.649 11.376 2.056 1.00 72.81 85 THR A N 1
ATOM 686 C CA . THR A 1 85 ? -2.043 11.693 3.364 1.00 72.81 85 THR A CA 1
ATOM 687 C C . THR A 1 85 ? -0.517 11.735 3.352 1.00 72.81 85 THR A C 1
ATOM 689 O O . THR A 1 85 ? 0.062 12.696 3.853 1.00 72.81 85 THR A O 1
ATOM 692 N N . GLU A 1 86 ? 0.142 10.709 2.807 1.00 71.50 86 GLU A N 1
ATOM 693 C CA . GLU A 1 86 ? 1.611 10.600 2.815 1.00 71.50 86 GLU A CA 1
ATOM 694 C C . GLU A 1 86 ? 2.208 10.271 1.443 1.00 71.50 86 GLU A C 1
ATOM 696 O O . GLU A 1 86 ? 3.334 10.684 1.176 1.00 71.50 86 GLU A O 1
ATOM 701 N N . GLY A 1 87 ? 1.483 9.526 0.594 1.00 72.38 87 GLY A N 1
ATOM 702 C CA . GLY A 1 87 ? 1.693 9.305 -0.850 1.00 72.38 87 GLY A CA 1
ATOM 703 C C . GLY A 1 87 ? 3.079 8.939 -1.389 1.00 72.38 87 GLY A C 1
ATOM 704 O O . GLY A 1 87 ? 3.247 8.777 -2.597 1.00 72.38 87 GLY A O 1
ATOM 705 N N . HIS A 1 88 ? 4.094 8.781 -0.547 1.00 83.62 88 HIS A N 1
ATOM 706 C CA . HIS A 1 88 ? 5.458 8.622 -1.014 1.00 83.62 88 HIS A CA 1
ATOM 707 C C . HIS A 1 88 ? 5.777 7.148 -1.299 1.00 83.62 88 HIS A C 1
ATOM 709 O O . HIS A 1 88 ? 5.801 6.311 -0.392 1.00 83.62 88 HIS A O 1
ATOM 715 N N . LYS A 1 89 ? 6.063 6.817 -2.568 1.00 84.31 89 LYS A N 1
ATOM 716 C CA . LYS A 1 89 ? 6.279 5.434 -3.053 1.00 84.31 89 LYS A CA 1
ATOM 717 C C . LYS A 1 89 ? 7.306 4.644 -2.227 1.00 84.31 89 LYS A C 1
ATOM 719 O O . LYS A 1 89 ? 7.122 3.452 -1.994 1.00 84.31 89 LYS A O 1
ATOM 724 N N . SER A 1 90 ? 8.358 5.293 -1.719 1.00 88.69 90 SER A N 1
ATOM 725 C CA . SER A 1 90 ? 9.368 4.612 -0.892 1.00 88.69 90 SER A CA 1
ATOM 726 C C . SER A 1 90 ? 8.836 4.164 0.477 1.00 88.69 90 SER A C 1
ATOM 728 O O . SER A 1 90 ? 9.290 3.146 1.004 1.00 88.69 90 SER A O 1
ATOM 730 N N . THR A 1 91 ? 7.845 4.861 1.041 1.00 91.81 91 THR A N 1
ATOM 731 C CA . THR A 1 91 ? 7.147 4.435 2.262 1.00 91.81 91 THR A CA 1
ATOM 732 C C . THR A 1 91 ? 6.310 3.190 1.991 1.00 91.81 91 THR A C 1
ATOM 734 O O . THR A 1 91 ? 6.398 2.229 2.756 1.00 91.81 91 THR A O 1
ATOM 737 N N . LEU A 1 92 ? 5.576 3.163 0.872 1.00 93.50 92 LEU A N 1
ATOM 738 C CA . LEU A 1 92 ? 4.780 2.004 0.462 1.00 93.50 92 LEU A CA 1
ATOM 739 C C . LEU A 1 92 ? 5.651 0.756 0.272 1.00 93.50 92 LEU A C 1
ATOM 741 O O . LEU A 1 92 ? 5.342 -0.288 0.840 1.00 93.50 92 LEU A O 1
ATOM 745 N N . ILE A 1 93 ? 6.783 0.877 -0.432 1.00 94.00 93 ILE A N 1
ATOM 746 C CA . ILE A 1 93 ? 7.748 -0.222 -0.605 1.00 94.00 93 ILE A CA 1
ATOM 747 C C . ILE A 1 93 ? 8.230 -0.743 0.755 1.00 94.00 93 ILE A C 1
ATOM 749 O O . ILE A 1 93 ? 8.163 -1.941 1.017 1.00 94.00 93 ILE A O 1
ATOM 753 N N . LYS A 1 94 ? 8.652 0.149 1.661 1.00 95.94 94 LYS A N 1
ATOM 754 C CA . LYS A 1 94 ? 9.114 -0.245 3.003 1.00 95.94 94 LYS A CA 1
ATOM 755 C C . LYS A 1 94 ? 8.038 -0.994 3.793 1.00 95.94 94 LYS A C 1
ATOM 757 O O . LYS A 1 94 ? 8.359 -1.977 4.460 1.00 95.94 94 LYS A O 1
ATOM 762 N N . ARG A 1 95 ? 6.782 -0.535 3.747 1.00 97.00 95 ARG A N 1
ATOM 763 C CA . ARG A 1 95 ? 5.669 -1.180 4.463 1.00 97.00 95 ARG A CA 1
ATOM 764 C C . ARG A 1 95 ? 5.310 -2.536 3.849 1.00 97.00 95 ARG A C 1
ATOM 766 O O . ARG A 1 95 ? 5.155 -3.503 4.587 1.00 97.00 95 ARG A O 1
ATOM 773 N N . LEU A 1 96 ? 5.284 -2.641 2.519 1.00 97.62 96 LEU A N 1
ATOM 774 C CA . LEU A 1 96 ? 5.071 -3.906 1.805 1.00 97.62 96 LEU A CA 1
ATOM 775 C C . LEU A 1 96 ? 6.144 -4.950 2.143 1.00 97.62 96 LEU A C 1
ATOM 777 O O . LEU A 1 96 ? 5.812 -6.109 2.392 1.00 97.62 96 LEU A O 1
ATOM 781 N N . THR A 1 97 ? 7.416 -4.546 2.229 1.00 97.38 97 THR A N 1
ATOM 782 C CA . THR A 1 97 ? 8.501 -5.438 2.665 1.00 97.38 97 THR A CA 1
ATOM 783 C C . THR A 1 97 ? 8.276 -5.951 4.086 1.00 97.38 97 THR A C 1
ATOM 785 O O . THR A 1 97 ? 8.491 -7.131 4.343 1.00 97.38 97 THR A O 1
ATOM 788 N N . LYS A 1 98 ? 7.808 -5.103 5.012 1.00 97.81 98 LYS A N 1
ATOM 789 C CA . LYS A 1 98 ? 7.551 -5.513 6.404 1.00 97.81 98 LYS A CA 1
ATOM 790 C C . LYS A 1 98 ? 6.438 -6.550 6.538 1.00 97.81 98 LYS A C 1
ATOM 792 O O . LYS A 1 98 ? 6.557 -7.444 7.369 1.00 97.81 98 LYS A O 1
ATOM 797 N N . ILE A 1 99 ? 5.402 -6.468 5.705 1.00 98.12 99 ILE A N 1
ATOM 798 C CA . ILE A 1 99 ? 4.341 -7.489 5.635 1.00 98.12 99 ILE A CA 1
ATOM 799 C C . ILE A 1 99 ? 4.699 -8.646 4.683 1.00 98.12 99 ILE A C 1
ATOM 801 O O . ILE A 1 99 ? 3.844 -9.442 4.308 1.00 98.12 99 ILE A O 1
ATOM 805 N N . ASN A 1 100 ? 5.971 -8.749 4.278 1.00 97.56 100 ASN A N 1
ATOM 806 C CA . ASN A 1 100 ? 6.518 -9.797 3.414 1.00 97.56 100 ASN A CA 1
ATOM 807 C C . ASN A 1 100 ? 5.848 -9.917 2.029 1.00 97.56 100 ASN A C 1
ATOM 809 O O . ASN A 1 100 ? 5.849 -10.991 1.427 1.00 97.56 100 ASN A O 1
ATOM 813 N N . ARG A 1 101 ? 5.320 -8.819 1.475 1.00 97.88 101 ARG A N 1
ATOM 814 C CA . ARG A 1 101 ? 4.742 -8.764 0.118 1.00 97.88 101 ARG A CA 1
ATOM 815 C C . ARG A 1 101 ? 5.771 -8.355 -0.933 1.00 97.88 101 ARG A C 1
ATOM 817 O O . ARG A 1 101 ? 5.635 -7.344 -1.623 1.00 97.88 101 ARG A O 1
ATOM 824 N N . MET A 1 102 ? 6.832 -9.157 -1.044 1.00 97.31 102 MET A N 1
ATOM 825 C CA . MET A 1 102 ? 7.946 -8.898 -1.966 1.00 97.31 102 MET A CA 1
ATOM 826 C C . MET A 1 102 ? 7.540 -9.005 -3.444 1.00 97.31 102 MET A C 1
ATOM 828 O O . MET A 1 102 ? 8.127 -8.354 -4.305 1.00 97.31 102 MET A O 1
ATOM 832 N N . ASP A 1 103 ? 6.500 -9.785 -3.737 1.00 96.50 103 ASP A N 1
ATOM 833 C CA . ASP A 1 103 ? 5.889 -9.881 -5.063 1.00 96.50 103 ASP A CA 1
ATOM 834 C C . ASP A 1 103 ? 5.388 -8.516 -5.564 1.00 96.50 103 ASP A C 1
ATOM 836 O O . ASP A 1 103 ? 5.633 -8.151 -6.715 1.00 96.50 103 ASP A O 1
ATOM 840 N N . ILE A 1 104 ? 4.777 -7.718 -4.682 1.00 96.38 104 ILE A N 1
ATOM 841 C CA . ILE A 1 104 ? 4.324 -6.357 -5.001 1.00 96.38 104 ILE A CA 1
ATOM 842 C C . ILE A 1 104 ? 5.502 -5.380 -5.047 1.00 96.38 104 ILE A C 1
ATOM 844 O O . ILE A 1 104 ? 5.549 -4.518 -5.921 1.00 96.38 104 ILE A O 1
ATOM 848 N N . VAL A 1 105 ? 6.477 -5.509 -4.143 1.00 96.06 105 VAL A N 1
ATOM 849 C CA . VAL A 1 105 ? 7.684 -4.663 -4.176 1.00 96.06 105 VAL A CA 1
ATOM 850 C C . VAL A 1 105 ? 8.377 -4.781 -5.533 1.00 96.06 105 VAL A C 1
ATOM 852 O O . VAL A 1 105 ? 8.632 -3.771 -6.185 1.00 96.06 105 VAL A O 1
ATOM 855 N N . HIS A 1 106 ? 8.579 -6.006 -6.018 1.00 93.81 106 HIS A N 1
ATOM 856 C CA . HIS A 1 106 ? 9.158 -6.229 -7.338 1.00 93.81 106 HIS A CA 1
ATOM 857 C C . HIS A 1 106 ? 8.278 -5.711 -8.473 1.00 93.81 106 HIS A C 1
ATOM 859 O O . HIS A 1 106 ? 8.806 -5.186 -9.452 1.00 93.81 106 HIS A O 1
ATOM 865 N N . LEU A 1 107 ? 6.953 -5.821 -8.367 1.00 93.25 107 LEU A N 1
ATOM 866 C CA . LEU A 1 107 ? 6.027 -5.243 -9.342 1.00 93.25 107 LEU A CA 1
ATOM 867 C C . LEU A 1 107 ? 6.227 -3.724 -9.473 1.00 93.25 107 LEU A C 1
ATOM 869 O O . LEU A 1 107 ? 6.322 -3.216 -10.593 1.00 93.25 107 LEU A O 1
ATOM 873 N N . ILE A 1 108 ? 6.361 -3.022 -8.346 1.00 90.69 108 ILE A N 1
ATOM 874 C CA . ILE A 1 108 ? 6.623 -1.578 -8.312 1.00 90.69 108 ILE A CA 1
ATOM 875 C C . ILE A 1 108 ? 8.000 -1.270 -8.918 1.00 90.69 108 ILE A C 1
ATOM 877 O O . ILE A 1 108 ? 8.123 -0.453 -9.828 1.00 90.69 108 ILE A O 1
ATOM 881 N N . GLU A 1 109 ? 9.045 -1.963 -8.472 1.00 88.56 109 GLU A N 1
ATOM 882 C CA . GLU A 1 109 ? 10.413 -1.694 -8.925 1.00 88.56 109 GLU A CA 1
ATOM 883 C C . GLU A 1 109 ? 10.636 -1.999 -10.411 1.00 88.56 109 GLU A C 1
ATOM 885 O O . GLU A 1 109 ? 11.449 -1.344 -11.059 1.00 88.56 109 GLU A O 1
ATOM 890 N N . THR A 1 110 ? 9.933 -2.990 -10.966 1.00 84.56 110 THR A N 1
ATOM 891 C CA . THR A 1 110 ? 10.200 -3.472 -12.328 1.00 84.56 110 THR A CA 1
ATOM 892 C C . THR A 1 110 ? 9.232 -2.961 -13.376 1.00 84.56 110 THR A C 1
ATOM 894 O O . THR A 1 110 ? 9.680 -2.679 -14.483 1.00 84.56 110 THR A O 1
ATOM 897 N N . LYS A 1 111 ? 7.930 -2.871 -13.082 1.00 73.88 111 LYS A N 1
ATOM 898 C CA . LYS A 1 111 ? 6.932 -2.455 -14.079 1.00 73.88 111 LYS A CA 1
ATOM 899 C C . LYS A 1 111 ? 6.627 -0.969 -13.986 1.00 73.88 111 LYS A C 1
ATOM 901 O O . LYS A 1 111 ? 6.557 -0.308 -15.009 1.00 73.88 111 LYS A O 1
ATOM 906 N N . ILE A 1 112 ? 6.493 -0.460 -12.766 1.00 71.81 112 ILE A N 1
ATOM 907 C CA . ILE A 1 112 ? 6.049 0.914 -12.506 1.00 71.81 112 ILE A CA 1
ATOM 908 C C . ILE A 1 112 ? 7.206 1.911 -12.670 1.00 71.81 112 ILE A C 1
ATOM 910 O O . ILE A 1 112 ? 7.018 2.985 -13.234 1.00 71.81 112 ILE A O 1
ATOM 914 N N . ASN A 1 113 ? 8.417 1.565 -12.224 1.00 71.06 113 ASN A N 1
ATOM 915 C CA . ASN A 1 113 ? 9.564 2.471 -12.366 1.00 71.06 113 ASN A CA 1
ATOM 916 C C . ASN A 1 113 ? 10.136 2.497 -13.794 1.00 71.06 113 ASN A C 1
ATOM 918 O O . ASN A 1 113 ? 10.545 3.556 -14.257 1.00 71.06 113 ASN A O 1
ATOM 922 N N . LYS A 1 114 ? 10.119 1.369 -14.520 1.00 61.66 114 LYS A N 1
ATOM 923 C CA . LYS A 1 114 ? 10.578 1.334 -15.921 1.00 61.66 114 LYS A CA 1
ATOM 924 C C . LYS A 1 114 ? 9.637 2.082 -16.860 1.00 61.66 114 LYS A C 1
ATOM 926 O O . LYS A 1 114 ? 10.114 2.804 -17.726 1.00 61.66 114 LYS A O 1
ATOM 931 N N . SER A 1 115 ? 8.321 1.966 -16.657 1.00 57.22 115 SER A N 1
ATOM 932 C CA . SER A 1 115 ? 7.357 2.726 -17.457 1.00 57.22 115 SER A CA 1
ATOM 933 C C . SER A 1 115 ? 7.500 4.230 -17.223 1.00 57.22 115 SER A C 1
ATOM 935 O O . SER A 1 115 ? 7.397 4.991 -18.171 1.00 57.22 115 SER A O 1
ATOM 937 N N . ALA A 1 116 ? 7.831 4.672 -16.003 1.00 56.50 116 ALA A N 1
ATOM 938 C CA . ALA A 1 116 ? 8.097 6.085 -15.738 1.00 56.50 116 ALA A CA 1
ATOM 939 C C . ALA A 1 116 ? 9.320 6.607 -16.519 1.00 56.50 116 ALA A C 1
ATOM 941 O O . ALA A 1 116 ? 9.270 7.701 -17.074 1.00 56.50 116 ALA A O 1
ATOM 942 N N . GLU A 1 117 ? 10.407 5.839 -16.615 1.00 54.16 117 GLU A N 1
ATOM 943 C CA . GLU A 1 117 ? 11.603 6.234 -17.381 1.00 54.16 117 GLU A CA 1
ATOM 944 C C . GLU A 1 117 ? 11.353 6.228 -18.904 1.00 54.16 117 GLU A C 1
ATOM 946 O O . GLU A 1 117 ? 11.796 7.131 -19.620 1.00 54.16 117 GLU A O 1
ATOM 951 N N . GLU A 1 118 ? 10.602 5.250 -19.412 1.00 52.56 118 GLU A N 1
ATOM 952 C CA . GLU A 1 118 ? 10.249 5.141 -20.835 1.00 52.56 118 GLU A CA 1
ATOM 953 C C . GLU A 1 118 ? 9.198 6.183 -21.265 1.00 52.56 118 GLU A C 1
ATOM 955 O O . GLU A 1 118 ? 9.313 6.770 -22.340 1.00 52.56 118 GLU A O 1
ATOM 960 N N . GLU A 1 119 ? 8.209 6.489 -20.424 1.00 51.66 119 GLU A N 1
ATOM 961 C CA . GLU A 1 119 ? 7.175 7.486 -20.727 1.00 51.66 119 GLU A CA 1
ATOM 962 C C . GLU A 1 119 ? 7.690 8.917 -20.576 1.00 51.66 119 GLU A C 1
ATOM 964 O O . GLU A 1 119 ? 7.398 9.743 -21.433 1.00 51.66 119 GLU A O 1
ATOM 969 N N . THR A 1 120 ? 8.503 9.229 -19.557 1.00 53.84 120 THR A N 1
ATOM 970 C CA . THR A 1 120 ? 9.120 10.567 -19.443 1.00 53.84 120 THR A CA 1
ATOM 971 C C . THR A 1 120 ? 10.071 10.860 -20.603 1.00 53.84 120 THR A C 1
ATOM 973 O O . THR A 1 120 ? 10.068 11.970 -21.140 1.00 53.84 120 THR A O 1
ATOM 976 N N . SER A 1 121 ? 10.841 9.864 -21.052 1.00 53.97 121 SER A N 1
ATOM 977 C CA . SER A 1 121 ? 11.691 10.005 -22.237 1.00 53.97 121 SER A CA 1
ATOM 978 C C . SER A 1 121 ? 10.870 10.109 -23.526 1.00 53.97 121 SER A C 1
ATOM 980 O O . SER A 1 121 ? 11.150 10.985 -24.343 1.00 53.97 121 SER A O 1
ATOM 982 N N . SER A 1 122 ? 9.816 9.305 -23.693 1.00 52.69 122 SER A N 1
ATOM 983 C CA . SER A 1 122 ? 8.919 9.391 -24.853 1.00 52.69 122 SER A CA 1
ATOM 984 C C . SER A 1 122 ? 8.140 10.709 -24.908 1.00 52.69 122 SER A C 1
ATOM 986 O O . SER A 1 122 ? 7.980 11.261 -25.993 1.00 52.69 122 SER A O 1
ATOM 988 N N . HIS A 1 123 ? 7.679 11.231 -23.767 1.00 52.62 123 HIS A N 1
ATOM 989 C CA . HIS A 1 123 ? 6.993 12.522 -23.664 1.00 52.62 123 HIS A CA 1
ATOM 990 C C . HIS A 1 123 ? 7.931 13.656 -24.077 1.00 52.62 123 HIS A C 1
ATOM 992 O O . HIS A 1 123 ? 7.597 14.436 -24.962 1.00 52.62 123 HIS A O 1
ATOM 998 N N . THR A 1 124 ? 9.165 13.640 -23.561 1.00 56.47 124 THR A N 1
ATOM 999 C CA . THR A 1 124 ? 10.202 14.614 -23.934 1.00 56.47 124 THR A CA 1
ATOM 1000 C C . THR A 1 124 ? 10.476 14.598 -25.444 1.00 56.47 124 THR A C 1
ATOM 1002 O O . THR A 1 124 ? 10.585 15.652 -26.067 1.00 56.47 124 THR A O 1
ATOM 1005 N N . TYR A 1 125 ? 10.570 13.417 -26.069 1.00 49.12 125 TYR A N 1
ATOM 1006 C CA . TYR A 1 125 ? 10.775 13.308 -27.521 1.00 49.12 125 TYR A CA 1
ATOM 1007 C C . TYR A 1 125 ? 9.547 13.754 -28.334 1.00 49.12 125 TYR A C 1
ATOM 1009 O O . TYR A 1 125 ? 9.707 14.460 -29.330 1.00 49.12 125 TYR A O 1
ATOM 1017 N N . ALA A 1 126 ? 8.330 13.402 -27.910 1.00 57.38 126 ALA A N 1
ATOM 1018 C CA . ALA A 1 126 ? 7.093 13.798 -28.586 1.00 57.38 126 ALA A CA 1
ATOM 1019 C C . ALA A 1 126 ? 6.819 15.314 -28.492 1.00 57.38 126 ALA A C 1
ATOM 1021 O O . ALA A 1 126 ? 6.345 15.914 -29.457 1.00 57.38 126 ALA A O 1
ATOM 1022 N N . GLU A 1 127 ? 7.167 15.960 -27.377 1.00 57.75 127 GLU A N 1
ATOM 1023 C CA . GLU A 1 127 ? 7.099 17.420 -27.204 1.00 57.75 127 GLU A CA 1
ATOM 1024 C C . GLU A 1 127 ? 8.091 18.159 -28.117 1.00 57.75 127 GLU A C 1
ATOM 1026 O O . GLU A 1 127 ? 7.767 19.205 -28.697 1.00 57.75 127 GLU A O 1
ATOM 1031 N N . ILE A 1 128 ? 9.294 17.594 -28.295 1.00 60.62 128 ILE A N 1
ATOM 1032 C CA . ILE A 1 128 ? 10.288 18.104 -29.249 1.00 60.62 128 ILE A CA 1
ATOM 1033 C C . ILE A 1 128 ? 9.731 18.012 -30.678 1.00 60.62 128 ILE A C 1
ATOM 1035 O O . ILE A 1 128 ? 9.834 18.978 -31.435 1.00 60.62 128 ILE A O 1
ATOM 1039 N N . GLU A 1 129 ? 9.082 16.905 -31.049 1.00 57.44 129 GLU A N 1
ATOM 1040 C CA . GLU A 1 129 ? 8.455 16.748 -32.369 1.00 57.44 129 GLU A CA 1
ATOM 1041 C C . GLU A 1 129 ? 7.232 17.657 -32.575 1.00 57.44 129 GLU A C 1
ATOM 1043 O O . GLU A 1 129 ? 7.091 18.243 -33.649 1.00 57.44 129 GLU A O 1
ATOM 1048 N N . GLN A 1 130 ? 6.382 17.863 -31.561 1.00 54.88 130 GLN A N 1
ATOM 1049 C CA . GLN A 1 130 ? 5.263 18.815 -31.644 1.00 54.88 130 GLN A CA 1
ATOM 1050 C C . GLN A 1 130 ? 5.744 20.256 -31.854 1.00 54.88 130 GLN A C 1
ATOM 1052 O O . GLN A 1 130 ? 5.164 20.992 -32.657 1.00 54.88 130 GLN A O 1
ATOM 1057 N N . THR A 1 131 ? 6.842 20.645 -31.200 1.00 56.56 131 THR A N 1
ATOM 1058 C CA . THR A 1 131 ? 7.484 21.952 -31.418 1.00 56.56 131 THR A CA 1
ATOM 1059 C C . THR A 1 131 ? 8.006 22.092 -32.855 1.00 56.56 131 THR A C 1
ATOM 1061 O O . THR A 1 131 ? 7.963 23.183 -33.421 1.00 56.56 131 THR A O 1
ATOM 1064 N N . LEU A 1 132 ? 8.441 20.991 -33.479 1.00 51.94 132 LEU A N 1
ATOM 1065 C CA . LEU A 1 132 ? 8.886 20.959 -34.877 1.00 51.94 132 LEU A CA 1
ATOM 1066 C C . LEU A 1 132 ? 7.716 20.921 -35.883 1.00 51.94 132 LEU A C 1
ATOM 1068 O O . LEU A 1 132 ? 7.856 21.419 -36.999 1.00 51.94 132 LEU A O 1
ATOM 1072 N N . MET A 1 133 ? 6.553 20.373 -35.507 1.00 43.75 133 MET A N 1
ATOM 1073 C CA . MET A 1 133 ? 5.351 20.300 -36.355 1.00 43.75 133 MET A CA 1
ATOM 1074 C C . MET A 1 133 ? 4.555 21.615 -36.433 1.00 43.75 133 MET A C 1
ATOM 1076 O O . MET A 1 133 ? 3.807 21.821 -37.392 1.00 43.75 133 MET A O 1
ATOM 1080 N N . LEU A 1 134 ? 4.728 22.531 -35.476 1.00 48.28 134 LEU A N 1
ATOM 1081 C CA . LEU A 1 134 ? 4.025 23.822 -35.414 1.00 48.28 1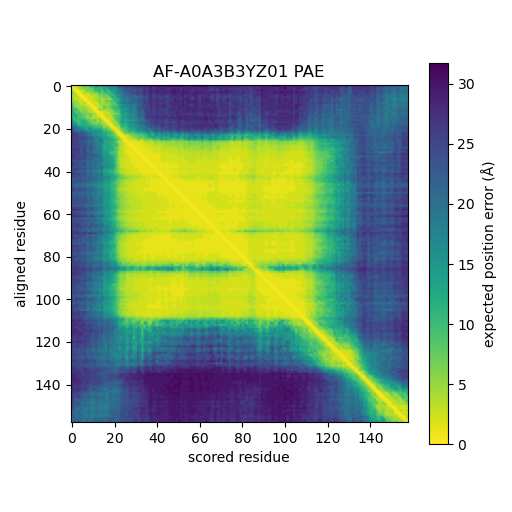34 LEU A CA 1
ATOM 1082 C C . LEU A 1 134 ? 4.459 24.865 -36.472 1.00 48.28 134 LEU A C 1
ATOM 1084 O O . LEU A 1 134 ? 4.082 26.033 -36.361 1.00 48.28 134 LEU A O 1
ATOM 1088 N N . ASP A 1 135 ? 5.177 24.471 -37.529 1.00 43.44 135 ASP A N 1
ATOM 1089 C CA . ASP A 1 135 ? 5.582 25.376 -38.620 1.00 43.44 135 ASP A CA 1
ATOM 1090 C C . ASP A 1 135 ? 4.623 25.400 -39.832 1.00 43.44 135 ASP A C 1
ATOM 1092 O O . ASP A 1 135 ? 4.856 26.119 -40.799 1.00 43.44 135 ASP A O 1
ATOM 1096 N N . HIS A 1 136 ? 3.501 24.668 -39.817 1.00 48.62 136 HIS A N 1
ATOM 1097 C CA . HIS A 1 136 ? 2.584 24.655 -40.969 1.00 48.62 136 HIS A CA 1
ATOM 1098 C C . HIS A 1 136 ? 1.096 24.676 -40.594 1.00 48.62 136 HIS A C 1
ATOM 1100 O O . HIS A 1 136 ? 0.390 23.701 -40.810 1.00 48.62 136 HIS A O 1
ATOM 1106 N N . SER A 1 137 ? 0.576 25.807 -40.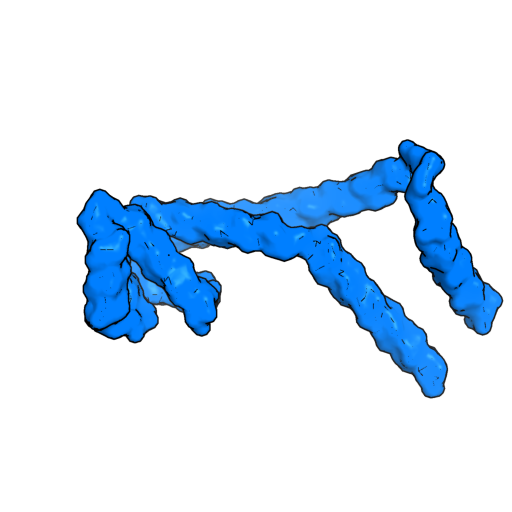105 1.00 43.41 137 SER A N 1
ATOM 1107 C CA . SER A 1 137 ? -0.723 26.324 -40.582 1.00 43.41 137 SER A CA 1
ATOM 1108 C C . SER A 1 137 ? -1.004 27.721 -40.031 1.00 43.41 137 SER A C 1
ATOM 1110 O O . SER A 1 137 ? -0.879 28.008 -38.839 1.00 43.41 137 SER A O 1
ATOM 1112 N N . GLU A 1 138 ? -1.381 28.624 -40.926 1.00 49.97 138 GLU A N 1
ATOM 1113 C CA . GLU A 1 138 ? -1.760 29.993 -40.614 1.00 49.97 138 GLU A CA 1
ATOM 1114 C C . GLU A 1 138 ? -3.085 30.034 -39.842 1.00 49.97 138 GLU A C 1
ATOM 1116 O O . GLU A 1 138 ? -4.156 29.930 -40.426 1.00 49.97 138 GLU A O 1
ATOM 1121 N N . GLY A 1 139 ? -3.031 30.191 -38.516 1.00 45.91 139 GLY A N 1
ATOM 1122 C CA . GLY A 1 139 ? -4.254 30.392 -37.722 1.00 45.91 139 GLY A CA 1
ATOM 1123 C C . GLY A 1 139 ? -4.043 30.804 -36.266 1.00 45.91 139 GLY A C 1
ATOM 1124 O O . GLY A 1 139 ? -4.808 31.599 -35.736 1.00 45.91 139 GLY A O 1
ATOM 1125 N N . VAL A 1 140 ? -2.948 30.366 -35.640 1.00 42.34 140 VAL A N 1
ATOM 1126 C CA . VAL A 1 140 ? -2.528 30.755 -34.271 1.00 42.34 140 VAL A CA 1
ATOM 1127 C C . VAL A 1 140 ? -1.434 31.835 -34.264 1.00 42.34 140 VAL A C 1
ATOM 1129 O O . VAL A 1 140 ? -0.812 32.133 -33.242 1.00 42.34 140 VAL A O 1
ATOM 1132 N N . LYS A 1 141 ? -1.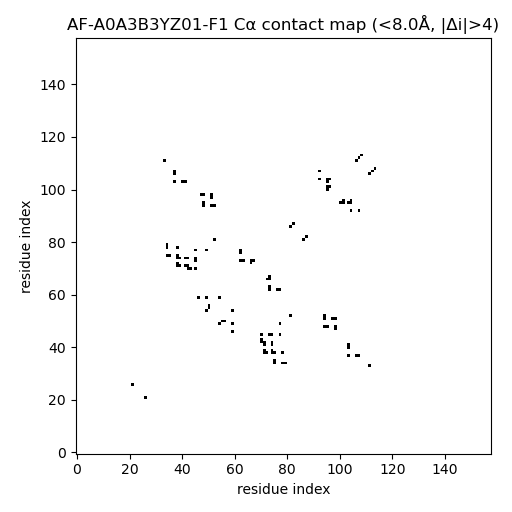198 32.449 -35.430 1.00 43.53 141 LYS A N 1
ATOM 1133 C CA . LYS A 1 141 ? -0.058 33.333 -35.692 1.00 43.53 141 LYS A CA 1
ATOM 1134 C C . LYS A 1 141 ? -0.085 34.620 -34.860 1.00 43.53 141 LYS A C 1
ATOM 1136 O O . LYS A 1 141 ? 0.979 35.096 -34.500 1.00 43.53 141 LYS A O 1
ATOM 1141 N N . SER A 1 142 ? -1.242 35.152 -34.459 1.00 36.97 142 SER A N 1
ATOM 1142 C CA . SER A 1 142 ? -1.289 36.455 -33.768 1.00 36.97 142 SER A CA 1
ATOM 1143 C C . SER A 1 142 ? -0.824 36.426 -32.303 1.00 36.97 142 SER A C 1
ATOM 1145 O O . SER A 1 142 ? -0.176 37.377 -31.869 1.00 36.97 142 SER A O 1
ATOM 1147 N N . CYS A 1 143 ? -1.080 35.347 -31.548 1.00 40.56 143 CYS A N 1
ATOM 1148 C CA . CYS A 1 143 ? -0.611 35.239 -30.154 1.00 40.56 143 CYS A CA 1
ATOM 1149 C C . CYS A 1 143 ? 0.889 34.910 -30.084 1.00 40.56 143 CYS A C 1
ATOM 1151 O O . CYS A 1 143 ? 1.616 35.502 -29.288 1.00 40.56 143 CYS A O 1
ATOM 1153 N N . ASN A 1 144 ? 1.369 34.045 -30.982 1.00 41.00 144 ASN A N 1
ATOM 1154 C CA . ASN A 1 144 ? 2.790 33.709 -31.092 1.00 41.00 144 ASN A CA 1
ATOM 1155 C C . ASN A 1 144 ? 3.633 34.858 -31.663 1.00 41.00 144 ASN A C 1
ATOM 1157 O O . ASN A 1 144 ? 4.752 35.072 -31.210 1.00 41.00 144 ASN A O 1
ATOM 1161 N N . ILE A 1 145 ? 3.099 35.651 -32.600 1.00 39.69 145 ILE A N 1
ATOM 1162 C CA . ILE A 1 145 ? 3.796 36.830 -33.136 1.00 39.69 145 ILE A CA 1
ATOM 1163 C C . ILE A 1 145 ? 3.972 37.905 -32.068 1.00 39.69 145 ILE A C 1
ATOM 1165 O O . ILE A 1 145 ? 5.045 38.497 -31.998 1.00 39.69 145 ILE A O 1
ATOM 1169 N N . PHE A 1 146 ? 2.983 38.130 -31.198 1.00 42.28 146 PHE A N 1
ATOM 1170 C CA . PHE A 1 146 ? 3.155 39.055 -30.075 1.00 42.28 146 PHE A CA 1
ATOM 1171 C C . PHE A 1 146 ? 4.266 38.586 -29.126 1.00 42.28 146 PHE A C 1
ATOM 1173 O O . PHE A 1 146 ? 5.092 39.394 -28.699 1.00 42.28 146 PHE A O 1
ATOM 1180 N N . PHE A 1 147 ? 4.344 37.276 -28.871 1.00 42.53 147 PHE A N 1
ATOM 1181 C CA . PHE A 1 147 ? 5.374 36.677 -28.024 1.00 42.53 147 PHE A CA 1
ATOM 1182 C C . PHE A 1 147 ? 6.772 36.754 -28.662 1.00 42.53 147 PHE A C 1
ATOM 1184 O O . PHE A 1 147 ? 7.714 37.214 -28.020 1.00 42.53 147 PHE A O 1
ATOM 1191 N N . PHE A 1 148 ? 6.903 36.422 -29.951 1.00 42.50 148 PHE A N 1
ATOM 1192 C CA . PHE A 1 148 ? 8.167 36.490 -30.695 1.00 42.50 148 PHE A CA 1
ATOM 1193 C C . PHE A 1 148 ? 8.651 37.925 -30.937 1.00 42.50 148 PHE A C 1
ATOM 1195 O O . PHE A 1 148 ? 9.851 38.181 -30.842 1.00 42.50 148 PHE A O 1
ATOM 1202 N N . ILE A 1 149 ? 7.753 38.877 -31.226 1.00 40.53 149 ILE A N 1
ATOM 1203 C CA . ILE A 1 149 ? 8.101 40.298 -31.395 1.00 40.53 149 ILE A CA 1
ATOM 1204 C C . ILE A 1 149 ? 8.546 40.893 -30.060 1.00 40.53 149 ILE A C 1
ATOM 1206 O O . ILE A 1 149 ? 9.552 41.600 -30.030 1.00 40.53 149 ILE A O 1
ATOM 1210 N N . SER A 1 150 ? 7.864 40.566 -28.956 1.00 43.59 150 SER A N 1
ATOM 1211 C CA . SER A 1 150 ? 8.278 41.010 -27.622 1.00 43.59 150 SER A CA 1
ATOM 1212 C C . SER A 1 150 ? 9.652 40.439 -27.248 1.00 43.59 150 SER A C 1
ATOM 1214 O O . SER A 1 150 ? 10.502 41.170 -26.748 1.00 43.59 150 SER A O 1
ATOM 1216 N N . TYR A 1 151 ? 9.923 39.172 -27.576 1.00 39.44 151 TYR A N 1
ATOM 1217 C CA . TYR A 1 151 ? 11.231 38.544 -27.361 1.00 39.44 151 TYR A CA 1
ATOM 1218 C C . TYR A 1 151 ? 12.336 39.158 -28.242 1.00 39.44 151 TYR A C 1
ATOM 1220 O O . TYR A 1 151 ? 13.447 39.409 -27.774 1.00 39.44 151 TYR A O 1
ATOM 1228 N N . ARG A 1 152 ? 12.033 39.479 -29.510 1.00 42.16 152 ARG A N 1
ATOM 1229 C CA . ARG A 1 152 ? 12.981 40.134 -30.431 1.00 42.16 152 ARG A CA 1
ATOM 1230 C C . ARG A 1 152 ? 13.282 41.588 -30.066 1.00 42.16 152 ARG A C 1
ATOM 1232 O O . ARG A 1 152 ? 14.424 42.006 -30.220 1.00 42.16 152 ARG A O 1
ATOM 1239 N N . LEU A 1 153 ? 12.300 42.354 -29.587 1.00 35.56 153 LEU A N 1
ATOM 1240 C CA . LEU A 1 153 ? 12.509 43.734 -29.127 1.00 35.56 153 LEU A CA 1
ATOM 1241 C C . LEU A 1 153 ? 13.364 43.786 -27.857 1.00 35.56 153 LEU A C 1
ATOM 1243 O O . LEU A 1 153 ? 14.223 44.654 -27.745 1.00 35.56 153 LEU A O 1
ATOM 1247 N N . VAL A 1 154 ? 13.186 42.828 -26.944 1.00 45.47 154 VAL A N 1
ATOM 1248 C CA . VAL A 1 154 ? 13.987 42.730 -25.714 1.00 45.47 154 VAL A CA 1
ATOM 1249 C C . VAL A 1 154 ? 15.447 42.370 -26.011 1.00 45.47 154 VAL A C 1
ATOM 1251 O O . VAL A 1 154 ? 16.342 42.930 -25.386 1.00 45.47 154 VAL A O 1
ATOM 1254 N N . ILE A 1 155 ? 15.707 41.505 -26.998 1.00 42.25 155 ILE A N 1
ATOM 1255 C CA . ILE A 1 155 ? 17.079 41.163 -27.417 1.00 42.25 155 ILE A CA 1
ATOM 1256 C C . ILE A 1 155 ? 17.747 42.298 -28.210 1.00 42.25 155 ILE A C 1
ATOM 1258 O O . ILE A 1 155 ? 18.960 42.442 -28.143 1.00 42.25 155 ILE A O 1
ATOM 1262 N N . SER A 1 156 ? 16.987 43.125 -28.934 1.00 33.66 156 SER A N 1
ATOM 1263 C CA . SER A 1 156 ? 17.553 44.192 -29.776 1.00 33.66 156 SER A CA 1
ATOM 1264 C C . SER A 1 156 ? 17.793 45.528 -29.050 1.00 33.66 156 SER A C 1
ATOM 1266 O O . SER A 1 156 ? 18.331 46.449 -29.664 1.00 33.66 156 SER A O 1
ATOM 1268 N N . MET A 1 157 ? 17.373 45.654 -27.784 1.00 41.44 157 MET A N 1
ATOM 1269 C CA . MET A 1 157 ? 17.644 46.806 -26.902 1.00 41.44 157 MET A CA 1
ATOM 1270 C C . MET A 1 157 ? 18.734 46.519 -25.842 1.00 41.44 157 MET A C 1
ATOM 1272 O O . MET A 1 157 ? 18.943 47.344 -24.949 1.00 41.44 157 MET A O 1
ATOM 1276 N N . LEU A 1 158 ? 19.415 45.370 -25.946 1.00 42.38 158 LEU A N 1
ATOM 1277 C CA . LEU A 1 158 ? 20.648 44.996 -25.235 1.00 42.38 158 LEU A CA 1
ATOM 1278 C C . LEU A 1 158 ? 21.854 45.151 -26.170 1.00 42.38 158 LEU A C 1
ATOM 1280 O O . LEU A 1 158 ? 22.925 45.544 -25.657 1.00 42.38 158 LEU A O 1
#

Sequence (158 aa):
MFVNVIYLVTLTVHECLVMFAVDPQDEAERNEQQLAIIADHLGFSWTELARELDFSEEKINLIRTENPNSLQDQSHALLNLWTVTEGHKSTLIKRLTKINRMDIVHLIETKINKSAEEETSSHTYAEIEQTLMLDHSEGVKSCNIFFFISYRLVISML